Protein AF-A0A934L6Q3-F1 (afdb_monomer)

Mean predicted aligned error: 6.44 Å

pLDDT: mean 82.91, std 13.89, range [44.75, 93.25]

Foldseek 3Di:
DDDPVLVVLLVVLQVVCVVVVHHDDPVCVLVPVPSVLVSLVVCCVVDDPVNNVSSVVNCVVSVVDDPVVPDPPD

Sequence (74 aa):
MLDTETMEALGELKTMAAKNGLDIDVDRMLKDMGYANRILTEMSNTLDQKQGLIVLYVMKQLCLYDASEGMSEG

Radius of gyration: 12.65 Å; Cα contacts (8 Å, |Δi|>4): 44; chains: 1; bounding box: 26×37×32 Å

Structure (mmCIF, N/CA/C/O backbone):
data_AF-A0A934L6Q3-F1
#
_entry.id   AF-A0A934L6Q3-F1
#
loop_
_atom_site.group_PDB
_atom_site.id
_atom_site.type_symbol
_atom_site.label_atom_id
_atom_site.label_alt_id
_atom_site.label_comp_id
_atom_site.label_asym_id
_atom_site.label_entity_id
_atom_site.label_seq_id
_atom_site.pdbx_PDB_ins_code
_atom_site.Cartn_x
_atom_site.Cartn_y
_atom_site.Cartn_z
_atom_site.occupancy
_atom_site.B_iso_or_equiv
_atom_site.auth_seq_id
_atom_site.auth_comp_id
_atom_site.auth_asym_id
_atom_site.auth_atom_id
_atom_site.pdbx_PDB_model_num
ATOM 1 N N . MET A 1 1 ? 13.493 -6.113 -9.098 1.00 65.44 1 MET A N 1
ATOM 2 C CA . MET A 1 1 ? 13.212 -6.497 -7.699 1.00 65.44 1 MET A CA 1
ATOM 3 C C . MET A 1 1 ? 12.852 -5.211 -6.985 1.00 65.44 1 MET A C 1
ATOM 5 O O . MET A 1 1 ? 13.560 -4.240 -7.220 1.00 65.44 1 MET A O 1
ATOM 9 N N . LEU A 1 2 ? 11.739 -5.165 -6.251 1.00 80.88 2 LEU A N 1
ATOM 10 C CA . LEU A 1 2 ? 11.380 -3.972 -5.477 1.00 80.88 2 LEU A CA 1
ATOM 11 C C . LEU A 1 2 ? 12.423 -3.761 -4.379 1.00 80.88 2 LEU A C 1
ATOM 13 O O . LEU A 1 2 ? 12.934 -4.742 -3.832 1.00 80.88 2 LEU A O 1
ATOM 17 N N . ASP A 1 3 ? 12.760 -2.507 -4.093 1.00 89.19 3 ASP A N 1
ATOM 18 C CA . ASP A 1 3 ? 13.591 -2.194 -2.936 1.00 89.19 3 ASP A CA 1
ATOM 19 C C . ASP A 1 3 ? 12.836 -2.472 -1.625 1.00 89.19 3 ASP A C 1
ATOM 21 O O . ASP A 1 3 ? 11.613 -2.652 -1.594 1.00 89.19 3 ASP A O 1
ATOM 25 N N . THR A 1 4 ? 13.595 -2.570 -0.534 1.00 92.25 4 THR A N 1
ATOM 26 C CA . THR A 1 4 ? 13.057 -2.877 0.795 1.00 92.25 4 THR A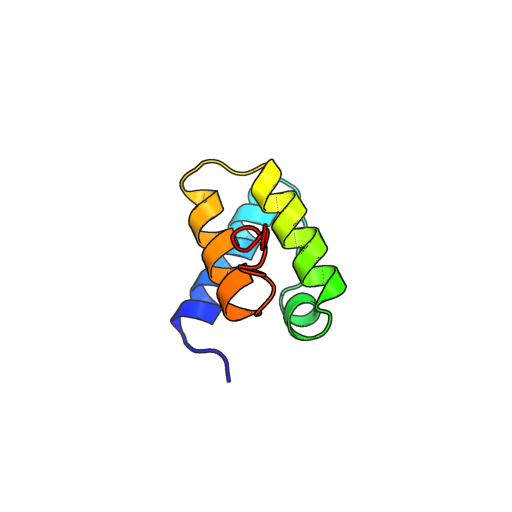 CA 1
ATOM 27 C C . THR A 1 4 ? 12.014 -1.855 1.234 1.00 92.25 4 THR A C 1
ATOM 29 O O . THR A 1 4 ? 10.973 -2.253 1.746 1.00 92.25 4 THR A O 1
ATOM 32 N N . GLU A 1 5 ? 12.243 -0.569 0.966 1.00 91.19 5 GLU A N 1
ATOM 33 C CA . GLU A 1 5 ? 11.319 0.509 1.338 1.00 91.19 5 GLU A CA 1
ATOM 34 C C . GLU A 1 5 ? 9.965 0.358 0.632 1.00 91.19 5 GLU A C 1
ATOM 36 O O . GLU A 1 5 ? 8.907 0.506 1.243 1.00 91.19 5 GLU A O 1
ATOM 41 N N . THR A 1 6 ? 9.975 -0.027 -0.644 1.00 90.56 6 THR A N 1
ATOM 42 C CA . THR A 1 6 ? 8.760 -0.276 -1.421 1.00 90.56 6 THR A CA 1
ATOM 43 C C . THR A 1 6 ? 8.004 -1.494 -0.901 1.00 90.56 6 THR A C 1
ATOM 45 O O . THR A 1 6 ? 6.775 -1.469 -0.821 1.00 90.56 6 THR A O 1
ATOM 48 N N . MET A 1 7 ? 8.709 -2.555 -0.501 1.00 91.75 7 MET A N 1
ATOM 49 C CA . MET A 1 7 ? 8.071 -3.725 0.113 1.00 91.75 7 MET A CA 1
ATOM 50 C C . MET A 1 7 ? 7.455 -3.398 1.480 1.00 91.75 7 MET A C 1
ATOM 52 O O . MET A 1 7 ? 6.343 -3.845 1.768 1.00 91.75 7 MET A O 1
ATOM 56 N N . GLU A 1 8 ? 8.137 -2.598 2.299 1.00 93.25 8 GLU A N 1
ATOM 57 C CA . GLU A 1 8 ? 7.621 -2.125 3.587 1.00 93.25 8 GLU A CA 1
ATOM 58 C C . GLU A 1 8 ? 6.371 -1.257 3.397 1.00 93.25 8 GLU A C 1
ATOM 60 O O . GLU A 1 8 ? 5.343 -1.516 4.028 1.00 93.25 8 GLU A O 1
ATOM 65 N N . ALA A 1 9 ? 6.408 -0.312 2.453 1.00 92.44 9 ALA A N 1
ATOM 66 C CA . ALA A 1 9 ? 5.268 0.538 2.125 1.00 92.44 9 ALA A CA 1
ATOM 67 C C . ALA A 1 9 ? 4.057 -0.266 1.623 1.00 92.44 9 ALA A C 1
ATOM 69 O O . ALA A 1 9 ? 2.926 0.032 2.002 1.00 92.44 9 ALA A O 1
ATOM 70 N N . LEU A 1 10 ? 4.264 -1.316 0.819 1.00 91.94 10 LEU A N 1
ATOM 71 C CA . LEU A 1 10 ? 3.188 -2.219 0.385 1.00 91.94 10 LEU A CA 1
ATOM 72 C C . LEU A 1 10 ? 2.596 -3.025 1.554 1.00 91.94 10 LEU A C 1
ATOM 74 O O . LEU A 1 10 ? 1.384 -3.252 1.602 1.00 91.94 10 LEU A O 1
ATOM 78 N N . GLY A 1 11 ? 3.425 -3.438 2.517 1.00 92.69 11 GLY A N 1
ATOM 79 C CA . GLY A 1 11 ? 2.968 -4.095 3.745 1.00 92.69 11 GLY A CA 1
ATOM 80 C C . GLY A 1 11 ? 2.138 -3.166 4.636 1.00 92.69 11 GLY A C 1
ATOM 81 O O . GLY A 1 11 ? 1.086 -3.559 5.157 1.00 92.69 11 GLY A O 1
ATOM 82 N N . GLU A 1 12 ? 2.566 -1.912 4.769 1.00 92.12 12 GLU A N 1
ATOM 83 C CA . GLU A 1 12 ? 1.820 -0.893 5.503 1.00 92.12 12 GLU A CA 1
ATOM 84 C C . GLU A 1 12 ? 0.511 -0.538 4.789 1.00 92.12 12 GLU A C 1
ATOM 86 O O . GLU A 1 12 ? -0.545 -0.528 5.424 1.00 92.12 12 GLU A O 1
ATOM 91 N N . LEU A 1 13 ? 0.544 -0.377 3.461 1.00 91.94 13 LEU A N 1
ATOM 92 C CA . LEU A 1 13 ? -0.639 -0.185 2.623 1.00 91.94 13 LEU A CA 1
ATOM 93 C C . LEU A 1 13 ? -1.670 -1.293 2.855 1.00 91.94 13 LEU A C 1
ATOM 95 O O . LEU A 1 13 ? -2.836 -1.003 3.117 1.00 91.94 13 LEU A O 1
ATOM 99 N N . LYS A 1 14 ? -1.240 -2.560 2.853 1.00 92.69 14 LYS A N 1
ATOM 100 C CA . LYS A 1 14 ? -2.119 -3.706 3.125 1.00 92.69 14 LYS A CA 1
ATOM 101 C C . LYS A 1 14 ? -2.732 -3.654 4.518 1.00 92.69 14 LYS A C 1
ATOM 103 O O . LYS A 1 14 ? -3.921 -3.914 4.687 1.00 92.69 14 LYS A O 1
ATOM 108 N N . THR A 1 15 ? -1.938 -3.281 5.516 1.00 91.81 15 THR A N 1
ATOM 109 C CA . THR A 1 15 ? -2.412 -3.141 6.897 1.00 91.81 15 THR A CA 1
ATOM 110 C C . THR A 1 15 ? -3.441 -2.016 7.028 1.00 91.81 15 THR A C 1
ATOM 112 O O . THR A 1 15 ? -4.448 -2.174 7.718 1.00 91.81 15 THR A O 1
ATOM 115 N N . MET A 1 16 ? -3.212 -0.880 6.367 1.00 90.19 16 MET A N 1
ATOM 116 C CA . MET A 1 16 ? -4.147 0.246 6.352 1.00 90.19 16 MET A CA 1
ATOM 117 C C . MET A 1 16 ? -5.438 -0.098 5.615 1.00 90.19 16 MET A C 1
ATOM 119 O O . MET A 1 16 ? -6.516 0.200 6.124 1.00 90.19 16 MET A O 1
ATOM 123 N N . ALA A 1 17 ? -5.345 -0.754 4.459 1.00 89.62 17 ALA A N 1
ATOM 124 C CA . ALA A 1 17 ? -6.504 -1.211 3.704 1.00 89.62 17 ALA A CA 1
ATOM 125 C C . ALA A 1 17 ? -7.395 -2.117 4.566 1.00 89.62 17 ALA A C 1
ATOM 127 O O . ALA A 1 17 ? -8.578 -1.828 4.741 1.00 89.62 17 ALA A O 1
ATOM 128 N N . ALA A 1 18 ? -6.802 -3.120 5.224 1.00 90.56 18 ALA A N 1
ATOM 129 C CA . ALA A 1 18 ? -7.531 -4.041 6.094 1.00 90.56 18 ALA A CA 1
ATOM 130 C C . ALA A 1 18 ? -8.238 -3.327 7.261 1.00 90.56 18 ALA A C 1
ATOM 132 O O . ALA A 1 18 ? -9.380 -3.649 7.584 1.00 90.56 18 ALA A O 1
ATOM 133 N N . LYS A 1 19 ? -7.598 -2.316 7.870 1.00 89.12 19 LYS A N 1
ATOM 134 C CA . LYS A 1 19 ? -8.212 -1.492 8.933 1.00 89.12 19 LYS A CA 1
ATOM 135 C C . LYS A 1 19 ? -9.428 -0.696 8.453 1.00 89.12 19 LYS A C 1
ATOM 137 O 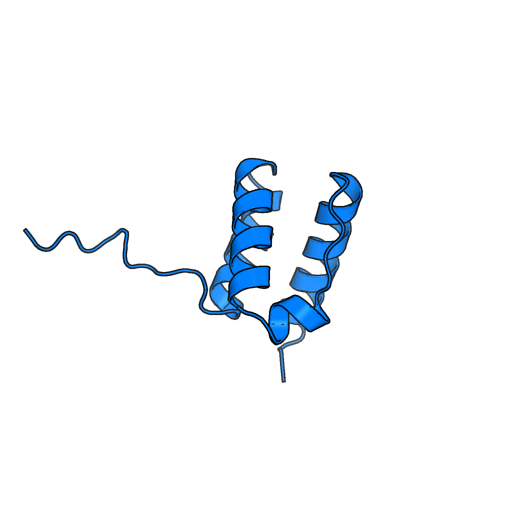O . LYS A 1 19 ? -10.298 -0.395 9.263 1.00 89.12 19 LYS A O 1
ATOM 142 N N . ASN A 1 20 ? -9.488 -0.378 7.162 1.00 83.50 20 ASN A N 1
ATOM 143 C CA . ASN A 1 20 ? -10.597 0.332 6.526 1.00 83.50 20 ASN A CA 1
ATOM 144 C C . ASN A 1 20 ? -11.591 -0.618 5.829 1.00 83.50 20 ASN A C 1
ATOM 146 O O . ASN A 1 20 ? -12.485 -0.160 5.125 1.00 83.50 20 ASN A O 1
ATOM 150 N N . GLY A 1 21 ? -11.457 -1.936 6.024 1.00 87.44 21 GLY A N 1
ATOM 151 C CA . G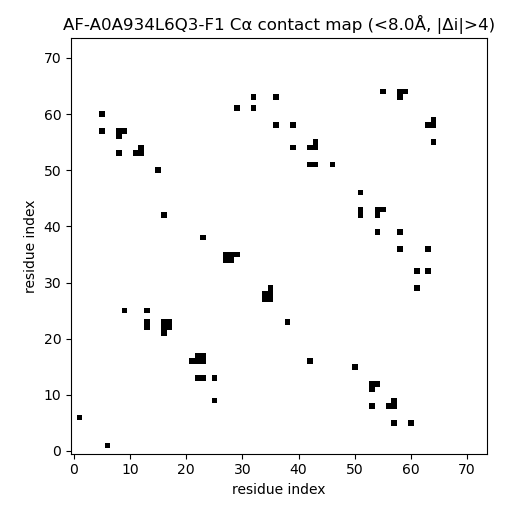LY A 1 21 ? -12.353 -2.937 5.438 1.00 87.44 21 GLY A CA 1
ATOM 152 C C . GLY A 1 21 ? -12.097 -3.240 3.959 1.00 87.44 21 GLY A C 1
ATOM 153 O O . GLY A 1 21 ? -12.935 -3.874 3.322 1.00 87.44 21 GLY A O 1
ATOM 154 N N . LEU A 1 22 ? -10.956 -2.812 3.416 1.00 87.12 22 LEU A N 1
ATOM 155 C CA . LEU A 1 22 ? -10.520 -3.120 2.056 1.00 87.12 22 LEU A CA 1
ATOM 156 C C . LEU A 1 22 ? -9.590 -4.338 2.066 1.00 87.12 22 LEU A C 1
ATOM 158 O O . LEU A 1 22 ? -8.634 -4.395 2.841 1.00 87.12 22 LEU A O 1
ATOM 162 N N . ASP A 1 23 ? -9.847 -5.293 1.174 1.00 88.12 23 ASP A N 1
ATOM 163 C CA . ASP A 1 23 ? -8.943 -6.415 0.920 1.00 88.12 23 ASP A CA 1
ATOM 164 C C . ASP A 1 23 ? -8.106 -6.126 -0.328 1.00 88.12 23 ASP A C 1
ATOM 166 O O . ASP A 1 23 ? -8.648 -5.917 -1.419 1.00 88.12 23 ASP A O 1
ATOM 170 N N . ILE A 1 24 ? -6.784 -6.077 -0.154 1.00 90.31 24 ILE A N 1
ATOM 171 C CA . ILE A 1 24 ? -5.850 -5.773 -1.237 1.00 90.31 24 ILE A CA 1
ATOM 172 C C . ILE A 1 24 ? -4.903 -6.940 -1.487 1.00 90.31 24 ILE A C 1
ATOM 174 O O . ILE A 1 24 ? -4.284 -7.498 -0.573 1.00 90.31 24 ILE A O 1
ATOM 178 N N . ASP A 1 25 ? -4.747 -7.262 -2.765 1.00 92.88 25 ASP A N 1
ATOM 179 C CA . ASP A 1 25 ? -3.803 -8.254 -3.252 1.00 92.88 25 ASP A CA 1
ATOM 180 C C . ASP A 1 25 ? -2.575 -7.548 -3.837 1.00 92.88 25 ASP A C 1
ATOM 182 O O . ASP A 1 25 ? -2.587 -7.074 -4.974 1.00 92.88 25 ASP A O 1
ATOM 186 N N . VAL A 1 26 ? -1.504 -7.473 -3.044 1.00 90.50 26 VAL A N 1
ATOM 187 C CA . VAL A 1 26 ? -0.240 -6.836 -3.442 1.00 90.50 26 VAL A CA 1
A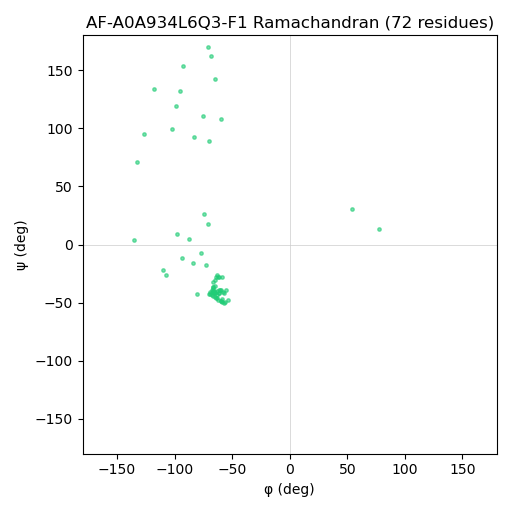TOM 188 C C . VAL A 1 26 ? 0.377 -7.528 -4.661 1.00 90.50 26 VAL A C 1
ATOM 190 O O . VAL A 1 26 ? 0.858 -6.845 -5.563 1.00 90.50 26 VAL A O 1
ATOM 193 N N . ASP A 1 27 ? 0.313 -8.859 -4.751 1.00 91.31 27 ASP A N 1
ATOM 194 C CA . ASP A 1 27 ? 0.862 -9.586 -5.902 1.00 91.31 27 ASP A CA 1
ATOM 195 C C . ASP A 1 27 ? 0.104 -9.241 -7.183 1.00 91.31 27 ASP A C 1
ATOM 197 O O . ASP A 1 27 ? 0.702 -9.147 -8.260 1.00 91.31 27 ASP A O 1
ATOM 201 N N . ARG A 1 28 ? -1.212 -9.032 -7.073 1.00 92.62 28 ARG A N 1
ATOM 202 C CA . ARG A 1 28 ? -2.031 -8.534 -8.176 1.00 92.62 28 ARG A CA 1
ATOM 203 C C . ARG A 1 28 ? -1.714 -7.082 -8.506 1.00 92.62 28 ARG A C 1
ATOM 205 O O . ARG A 1 28 ? -1.593 -6.781 -9.687 1.00 92.62 28 ARG A O 1
ATOM 212 N N . MET A 1 29 ? -1.528 -6.202 -7.519 1.00 90.81 29 MET A N 1
ATOM 213 C CA . MET A 1 29 ? -1.154 -4.799 -7.768 1.00 90.81 29 MET A CA 1
ATOM 214 C C . MET A 1 29 ? 0.121 -4.686 -8.611 1.00 90.81 29 MET A C 1
ATOM 216 O O . MET A 1 29 ? 0.192 -3.865 -9.518 1.00 90.81 29 MET A O 1
ATOM 220 N N . LEU A 1 30 ? 1.108 -5.549 -8.362 1.00 89.81 30 LEU A N 1
ATOM 221 C CA . LEU A 1 30 ? 2.370 -5.547 -9.108 1.00 89.81 30 LEU A CA 1
ATOM 222 C C . LEU A 1 30 ? 2.248 -6.079 -10.546 1.00 89.81 30 LEU A C 1
ATOM 224 O O . LEU A 1 30 ? 3.145 -5.856 -11.357 1.00 89.81 30 LEU A O 1
ATOM 228 N N . LYS A 1 31 ? 1.167 -6.799 -10.867 1.00 90.94 31 LYS A N 1
ATOM 229 C CA . LYS A 1 31 ? 0.939 -7.436 -12.177 1.00 90.94 31 LYS A CA 1
ATOM 230 C C . LYS A 1 31 ? -0.143 -6.740 -13.004 1.00 90.94 31 LYS A C 1
ATOM 232 O O . LYS A 1 31 ? -0.129 -6.840 -14.227 1.00 90.94 31 LYS A O 1
ATOM 237 N N . ASP A 1 32 ? -1.080 -6.070 -12.344 1.00 92.44 32 ASP A N 1
ATOM 238 C CA . ASP A 1 32 ? -2.261 -5.434 -12.920 1.00 92.44 32 ASP A CA 1
ATOM 239 C C . ASP A 1 32 ? -2.310 -3.968 -12.470 1.00 92.44 32 ASP A C 1
ATOM 241 O O . ASP A 1 32 ? -2.811 -3.628 -11.395 1.00 92.44 32 ASP A O 1
ATOM 245 N N . MET A 1 33 ? -1.784 -3.093 -13.330 1.00 87.88 33 MET A N 1
ATOM 246 C CA . MET A 1 33 ? -1.722 -1.650 -13.077 1.00 87.88 33 MET A CA 1
ATOM 247 C C . MET A 1 33 ? -3.112 -1.012 -12.971 1.00 87.88 33 MET A C 1
ATOM 249 O O . MET A 1 33 ? -3.280 -0.029 -12.255 1.00 87.88 33 MET A O 1
ATOM 253 N N . GLY A 1 34 ? -4.129 -1.583 -13.628 1.00 89.81 34 GLY A N 1
ATOM 254 C CA . GLY A 1 34 ? -5.508 -1.111 -13.512 1.00 89.81 34 GLY A CA 1
ATOM 255 C C . GLY A 1 34 ? -6.093 -1.405 -12.130 1.00 89.81 34 GLY A C 1
ATOM 256 O O . GLY A 1 34 ? -6.725 -0.536 -11.526 1.00 89.81 34 GLY A O 1
ATOM 257 N N . TYR A 1 35 ? -5.833 -2.604 -11.601 1.00 91.25 35 TYR A N 1
ATOM 258 C CA . TYR A 1 35 ? -6.188 -2.959 -10.226 1.00 91.25 35 TYR A CA 1
ATOM 259 C C . TYR A 1 35 ? -5.455 -2.076 -9.211 1.00 91.25 35 TYR A C 1
ATOM 261 O O . TYR A 1 35 ? -6.098 -1.513 -8.324 1.00 91.25 35 TYR A O 1
ATOM 269 N N . ALA A 1 36 ? -4.140 -1.899 -9.371 1.00 91.38 36 ALA A N 1
ATOM 270 C CA . ALA A 1 36 ? -3.349 -1.049 -8.487 1.00 91.38 36 ALA A CA 1
ATOM 271 C C . ALA A 1 36 ? -3.851 0.400 -8.478 1.00 91.38 36 ALA A C 1
ATOM 273 O O . ALA A 1 36 ? -4.069 0.955 -7.402 1.00 91.38 36 ALA A O 1
ATOM 274 N N . ASN A 1 37 ? -4.109 0.983 -9.653 1.00 89.50 37 ASN A N 1
ATOM 275 C CA . ASN A 1 37 ? -4.613 2.349 -9.763 1.00 89.50 37 ASN A CA 1
ATOM 276 C C . ASN A 1 37 ? -5.959 2.509 -9.048 1.00 89.50 37 ASN A C 1
ATOM 278 O O . ASN A 1 37 ? -6.111 3.388 -8.207 1.00 89.50 37 ASN A O 1
ATOM 282 N N . ARG A 1 38 ? -6.913 1.605 -9.308 1.00 90.69 38 ARG A N 1
ATOM 283 C CA . ARG A 1 38 ? -8.237 1.648 -8.674 1.00 90.69 38 ARG A CA 1
ATOM 284 C C . ARG A 1 38 ? -8.147 1.613 -7.148 1.00 90.69 38 ARG A C 1
ATOM 286 O O . ARG A 1 38 ? -8.769 2.443 -6.494 1.00 90.69 38 ARG A O 1
ATOM 293 N N . ILE A 1 39 ? -7.393 0.661 -6.597 1.00 90.38 39 ILE A N 1
ATOM 294 C CA . ILE A 1 39 ? -7.251 0.502 -5.145 1.00 90.38 39 ILE A CA 1
ATOM 295 C C . ILE A 1 39 ? -6.576 1.728 -4.531 1.00 90.38 39 ILE A C 1
ATOM 297 O O . ILE A 1 39 ? -7.057 2.251 -3.531 1.00 90.38 39 ILE A O 1
ATOM 301 N N . LEU A 1 40 ? -5.493 2.220 -5.135 1.00 90.50 40 LEU A N 1
ATOM 302 C CA . LEU A 1 40 ? -4.759 3.369 -4.607 1.00 90.50 40 LEU A CA 1
ATOM 303 C C . LEU A 1 40 ? -5.595 4.655 -4.664 1.00 90.50 40 LEU A C 1
ATOM 305 O O . LEU A 1 40 ? -5.584 5.408 -3.696 1.00 90.50 40 LEU A O 1
ATOM 309 N N . THR A 1 41 ? -6.387 4.874 -5.719 1.00 87.62 41 THR A N 1
ATOM 310 C CA . THR A 1 41 ? -7.344 5.995 -5.789 1.00 87.62 41 THR A CA 1
ATOM 311 C C . THR A 1 41 ? -8.475 5.867 -4.761 1.00 87.62 41 THR A C 1
ATOM 313 O O . THR A 1 41 ? -8.896 6.850 -4.155 1.00 87.62 41 THR A O 1
ATOM 316 N N . GLU A 1 42 ? -8.997 4.661 -4.535 1.00 87.12 42 GLU A N 1
ATOM 317 C CA . GLU A 1 42 ? -10.031 4.428 -3.519 1.00 87.12 42 GLU A CA 1
ATOM 318 C C . GLU A 1 42 ? -9.489 4.686 -2.103 1.00 87.12 42 GLU A C 1
ATOM 320 O O . GLU A 1 42 ? -10.132 5.345 -1.280 1.00 87.12 42 GLU A O 1
ATOM 325 N N . MET A 1 43 ? -8.254 4.254 -1.847 1.00 86.81 43 MET A N 1
ATOM 326 C CA . MET A 1 43 ? -7.540 4.511 -0.601 1.00 86.81 43 MET A CA 1
ATOM 327 C C . MET A 1 43 ? -7.196 5.998 -0.422 1.00 86.81 43 MET A C 1
ATOM 329 O O . MET A 1 43 ? -7.383 6.533 0.667 1.00 86.81 43 MET A O 1
ATOM 333 N N . SER A 1 44 ? -6.767 6.715 -1.466 1.00 85.06 44 SER A N 1
ATOM 334 C CA . SER A 1 44 ? -6.446 8.149 -1.353 1.00 85.06 44 SER A CA 1
ATOM 335 C C . SER A 1 44 ? -7.652 9.007 -0.963 1.00 85.06 44 SER A C 1
ATOM 337 O O . SER A 1 44 ? -7.480 10.046 -0.335 1.00 85.06 44 SER A O 1
ATOM 339 N N . ASN A 1 45 ? -8.867 8.574 -1.313 1.00 80.62 45 ASN A N 1
ATOM 340 C CA . ASN A 1 45 ? -10.109 9.284 -0.992 1.00 80.62 45 ASN A CA 1
ATOM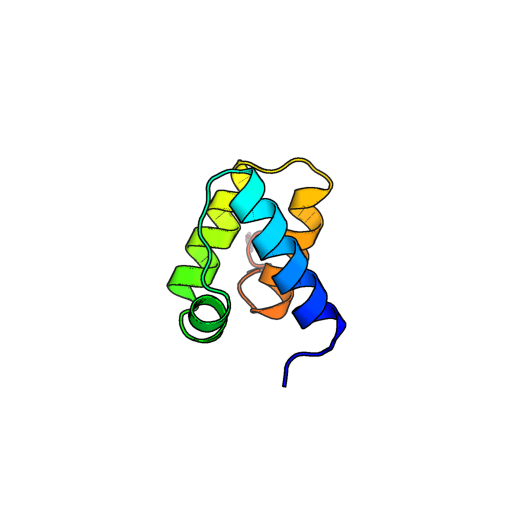 341 C C . ASN A 1 45 ? -10.654 8.984 0.412 1.00 80.62 45 ASN A C 1
ATOM 343 O O . ASN A 1 45 ? -11.538 9.694 0.889 1.00 80.62 45 ASN A O 1
ATOM 347 N N . THR A 1 46 ? -10.178 7.918 1.056 1.00 74.00 46 THR A N 1
ATOM 348 C CA . THR A 1 46 ? -10.715 7.417 2.334 1.00 74.00 46 THR A CA 1
ATOM 349 C C . THR A 1 46 ? -9.765 7.623 3.511 1.00 74.00 46 THR A C 1
ATOM 351 O O . THR A 1 46 ? -10.210 7.644 4.658 1.00 74.00 46 THR A O 1
ATOM 354 N N . LEU A 1 47 ? -8.472 7.788 3.240 1.00 79.00 47 LEU A N 1
ATOM 355 C CA . LEU A 1 47 ? -7.418 7.834 4.246 1.00 79.00 47 LEU A CA 1
ATOM 356 C C . LEU A 1 47 ? -7.085 9.258 4.714 1.00 79.00 47 LEU A C 1
ATOM 358 O O . LEU A 1 47 ? -7.250 10.238 3.988 1.00 79.00 47 LEU A O 1
ATOM 362 N N . ASP A 1 48 ? -6.580 9.368 5.946 1.00 78.94 48 ASP A N 1
ATOM 363 C CA . ASP A 1 48 ? -6.124 10.644 6.498 1.00 78.94 48 ASP A CA 1
ATOM 364 C C . ASP A 1 48 ? -4.824 11.147 5.835 1.00 78.94 48 ASP A C 1
ATOM 366 O O . ASP A 1 48 ? -4.144 10.439 5.090 1.00 78.94 48 ASP A O 1
ATOM 370 N N . GLN A 1 49 ? -4.443 12.395 6.124 1.00 75.69 49 GLN A N 1
ATOM 371 C CA . GLN A 1 49 ? -3.306 13.065 5.483 1.00 75.69 49 GLN A CA 1
ATOM 372 C C . GLN A 1 49 ? -1.963 12.327 5.663 1.00 75.69 49 GLN A C 1
ATOM 374 O O . GLN A 1 49 ? -1.087 12.451 4.809 1.00 75.69 49 GLN A O 1
ATOM 379 N N . LYS A 1 50 ? -1.778 11.557 6.748 1.00 75.00 50 LYS A N 1
ATOM 380 C CA . LYS A 1 50 ? -0.554 10.766 6.969 1.00 75.00 50 LYS A CA 1
ATOM 381 C C . LYS A 1 50 ? -0.591 9.466 6.177 1.00 75.00 50 LYS A C 1
ATOM 383 O O . LYS A 1 50 ? 0.401 9.099 5.557 1.00 75.00 50 LYS A O 1
ATOM 388 N N . GLN A 1 51 ? -1.735 8.796 6.172 1.00 80.81 51 GLN A N 1
ATOM 389 C CA . GLN A 1 51 ? -1.953 7.554 5.436 1.00 80.81 51 GLN A CA 1
ATOM 390 C C . GLN A 1 51 ? -1.914 7.773 3.910 1.00 80.81 51 GLN A C 1
ATOM 392 O O . GLN A 1 51 ? -1.403 6.931 3.171 1.00 80.81 51 GLN A O 1
ATOM 397 N N . GLY A 1 52 ? -2.355 8.945 3.440 1.00 84.81 52 GLY A N 1
ATOM 398 C CA . GLY A 1 52 ? -2.264 9.350 2.036 1.00 84.81 52 GLY A CA 1
ATOM 399 C C . GLY A 1 52 ? -0.828 9.437 1.501 1.00 84.81 52 GLY A C 1
ATOM 400 O O . GLY A 1 52 ? -0.606 9.181 0.320 1.00 84.81 52 GLY A O 1
ATOM 401 N N . LEU A 1 53 ? 0.172 9.713 2.349 1.00 87.56 53 LEU A N 1
ATOM 402 C CA . LEU A 1 53 ? 1.578 9.763 1.919 1.00 87.56 53 LEU A CA 1
ATOM 403 C C . LEU A 1 53 ? 2.109 8.392 1.492 1.00 87.56 53 LEU A C 1
ATOM 405 O O . LEU A 1 53 ? 2.863 8.305 0.526 1.00 87.56 53 LEU A O 1
ATOM 409 N N . ILE A 1 54 ? 1.694 7.323 2.172 1.00 89.88 54 ILE A N 1
ATOM 410 C CA . ILE A 1 54 ? 2.087 5.952 1.822 1.00 89.88 54 ILE A CA 1
ATOM 411 C C . ILE A 1 54 ? 1.431 5.543 0.501 1.00 89.88 54 ILE A C 1
ATOM 413 O O . ILE A 1 54 ? 2.094 4.970 -0.360 1.00 89.88 54 ILE A O 1
ATOM 417 N N . VAL A 1 55 ? 0.157 5.898 0.297 1.00 90.19 55 VAL A N 1
ATOM 418 C CA . VAL A 1 55 ? -0.537 5.683 -0.983 1.00 90.19 55 VAL A CA 1
ATOM 419 C C . VAL A 1 55 ? 0.196 6.395 -2.119 1.00 90.19 55 VAL A C 1
ATOM 421 O O . VAL A 1 55 ? 0.518 5.762 -3.121 1.00 90.19 55 VAL A O 1
ATOM 424 N N . LEU A 1 56 ? 0.526 7.678 -1.948 1.00 89.00 56 LEU A N 1
ATOM 425 C CA . LEU A 1 56 ? 1.262 8.466 -2.943 1.00 89.00 56 LEU A CA 1
ATOM 426 C C . LEU A 1 56 ? 2.652 7.890 -3.230 1.00 89.00 56 LEU A C 1
ATOM 428 O O . LEU A 1 56 ? 3.065 7.817 -4.388 1.00 89.00 56 LEU A O 1
ATOM 432 N N . TYR A 1 57 ? 3.364 7.453 -2.190 1.00 90.88 57 TYR A N 1
ATOM 433 C CA . TYR A 1 57 ? 4.654 6.790 -2.341 1.00 90.88 57 TYR A CA 1
ATOM 434 C C . TYR A 1 57 ? 4.522 5.516 -3.184 1.00 90.88 57 TYR A C 1
ATOM 436 O O . TYR A 1 57 ? 5.245 5.362 -4.166 1.00 90.88 57 TYR A O 1
ATOM 444 N N . VAL A 1 58 ? 3.552 4.6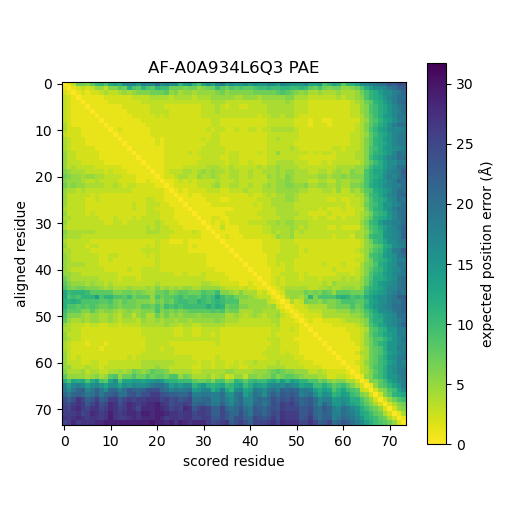48 -2.878 1.00 90.75 58 VAL A N 1
ATOM 445 C CA . VAL A 1 58 ? 3.307 3.423 -3.656 1.00 90.75 58 VAL A CA 1
ATOM 446 C C . VAL A 1 58 ? 2.882 3.750 -5.092 1.00 90.75 58 VAL A C 1
ATOM 448 O O . VAL A 1 58 ? 3.413 3.152 -6.025 1.00 90.75 58 VAL A O 1
ATOM 451 N N . MET A 1 59 ? 1.998 4.730 -5.311 1.00 90.75 59 MET A N 1
ATOM 452 C CA . MET A 1 59 ? 1.614 5.173 -6.662 1.00 90.75 59 MET A CA 1
ATOM 453 C C . MET A 1 59 ? 2.827 5.623 -7.478 1.00 90.75 59 MET A C 1
ATOM 455 O O . MET A 1 59 ? 2.938 5.280 -8.654 1.00 90.75 59 MET A O 1
ATOM 459 N N . LYS A 1 60 ? 3.760 6.352 -6.858 1.00 89.88 60 LYS A N 1
ATOM 460 C CA . LYS A 1 60 ? 5.003 6.777 -7.506 1.00 89.88 60 LYS A CA 1
ATOM 461 C C . LYS A 1 60 ? 5.894 5.587 -7.867 1.00 89.88 60 LYS A C 1
ATOM 463 O O . LYS A 1 60 ? 6.388 5.540 -8.989 1.00 89.88 60 LYS A O 1
ATOM 468 N N . GLN A 1 61 ? 6.071 4.625 -6.958 1.00 89.50 61 GLN A N 1
ATOM 469 C CA . GLN A 1 61 ? 6.892 3.431 -7.214 1.00 89.50 61 GLN A CA 1
ATOM 470 C C . GLN A 1 61 ? 6.310 2.531 -8.310 1.00 89.50 61 GLN A C 1
ATOM 472 O O . GLN A 1 61 ? 7.050 1.883 -9.046 1.00 89.50 61 GLN A O 1
ATOM 477 N N . LEU A 1 62 ? 4.983 2.515 -8.451 1.00 87.19 62 LEU A N 1
ATOM 478 C CA . LEU A 1 62 ? 4.289 1.771 -9.503 1.00 87.19 62 LEU A CA 1
ATOM 479 C C . LEU A 1 62 ? 4.125 2.566 -10.808 1.00 87.19 62 LEU A C 1
ATOM 481 O O . LEU A 1 62 ? 3.480 2.075 -11.731 1.00 87.19 62 LEU A O 1
ATOM 485 N N . CYS A 1 63 ? 4.690 3.776 -10.904 1.00 86.38 63 CYS A N 1
ATOM 486 C CA . CYS A 1 63 ? 4.511 4.685 -12.043 1.00 86.38 63 CYS A CA 1
ATOM 487 C C . CYS A 1 63 ? 3.030 4.976 -12.373 1.00 86.38 63 CYS A C 1
ATOM 489 O O . CYS A 1 63 ? 2.678 5.208 -13.525 1.00 86.38 63 CYS A O 1
ATOM 491 N N . LEU A 1 64 ? 2.163 4.957 -11.358 1.00 82.81 64 LEU A N 1
ATOM 492 C CA . LE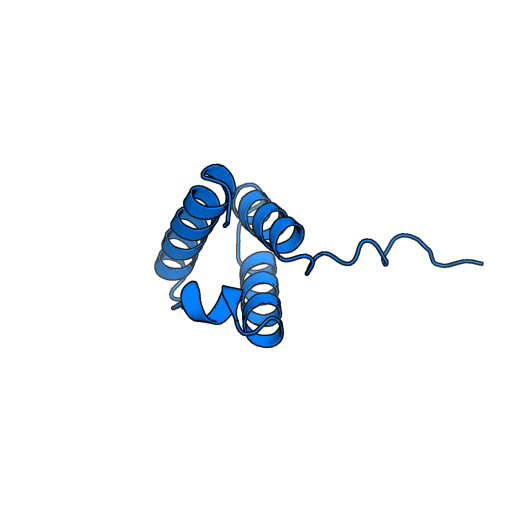U A 1 64 ? 0.732 5.282 -11.452 1.00 82.81 64 LEU A CA 1
ATOM 493 C C . LEU A 1 64 ? 0.450 6.749 -11.125 1.00 82.81 64 LEU A C 1
ATOM 495 O O . LEU A 1 64 ? -0.656 7.237 -11.335 1.00 82.81 64 LEU A O 1
ATOM 499 N N . TYR A 1 65 ? 1.446 7.447 -10.584 1.00 68.00 65 TYR A N 1
ATOM 500 C CA . TYR A 1 65 ? 1.390 8.883 -10.385 1.00 68.00 65 TYR A CA 1
ATOM 501 C C . TYR A 1 65 ? 1.776 9.574 -11.691 1.00 68.00 65 TYR A C 1
ATOM 503 O O . TYR A 1 65 ? 2.960 9.782 -11.968 1.00 68.00 65 TYR A O 1
ATOM 511 N N . ASP A 1 66 ? 0.780 9.899 -12.508 1.00 56.03 66 ASP A N 1
ATOM 512 C CA . ASP A 1 66 ? 1.001 10.767 -13.653 1.00 56.03 66 ASP A CA 1
ATOM 513 C C . ASP A 1 66 ? 1.144 12.201 -13.127 1.00 56.03 66 ASP A C 1
ATOM 515 O O . ASP A 1 66 ? 0.194 12.805 -12.634 1.00 56.03 66 ASP A O 1
ATOM 519 N N . ALA A 1 67 ? 2.349 12.764 -13.198 1.00 49.22 67 ALA A N 1
ATOM 520 C CA . ALA A 1 67 ? 2.581 14.175 -12.885 1.00 49.22 67 ALA A CA 1
ATOM 521 C C . ALA A 1 67 ? 1.996 15.117 -13.966 1.00 49.22 67 ALA A C 1
ATOM 523 O O . ALA A 1 67 ? 2.391 16.280 -14.053 1.00 49.22 67 ALA A O 1
ATOM 524 N N . SER A 1 68 ? 1.079 14.625 -14.806 1.00 48.22 68 SER A N 1
ATOM 525 C CA . SER A 1 68 ? 0.460 15.365 -15.902 1.00 48.22 68 SER A CA 1
ATOM 526 C C . SER A 1 68 ? -0.629 16.351 -15.450 1.00 48.22 68 SER A C 1
ATOM 528 O O . SER A 1 68 ? -0.981 17.236 -16.225 1.00 48.22 68 SER A O 1
ATOM 530 N N . GLU A 1 69 ? -1.044 16.367 -14.174 1.00 49.09 69 GLU A N 1
ATOM 531 C CA . GLU A 1 69 ? -1.847 17.472 -13.598 1.00 49.09 69 GLU A CA 1
ATOM 532 C C . GLU A 1 69 ? -1.034 18.764 -13.326 1.00 49.09 69 GLU A C 1
ATOM 534 O O . GLU A 1 69 ? -1.374 19.572 -12.463 1.00 49.09 69 GLU A O 1
ATOM 539 N N . GLY A 1 70 ? 0.056 18.986 -14.070 1.00 48.38 70 GLY A N 1
ATOM 540 C CA . GLY A 1 70 ? 0.899 20.183 -13.987 1.00 48.38 70 GLY A CA 1
ATOM 541 C C . GLY A 1 70 ? 1.311 20.797 -15.328 1.00 48.38 70 GLY A C 1
ATOM 542 O O . GLY A 1 70 ? 2.065 21.767 -15.327 1.00 48.38 70 GLY A O 1
ATOM 543 N N . MET A 1 71 ? 0.839 20.281 -16.466 1.00 48.78 71 MET A N 1
ATOM 544 C CA . MET A 1 71 ? 1.071 20.894 -17.781 1.00 48.78 71 MET A CA 1
ATOM 545 C C . MET A 1 71 ? -0.235 20.973 -18.570 1.00 48.78 71 MET A C 1
ATOM 547 O O . MET A 1 71 ? -0.433 20.295 -19.572 1.00 48.78 71 MET A O 1
ATOM 551 N N . SER A 1 72 ? -1.127 21.863 -18.129 1.00 46.38 72 SER A N 1
ATOM 552 C CA . SER A 1 72 ? -1.971 22.564 -19.093 1.00 46.38 72 SER A CA 1
ATOM 553 C C . SER A 1 72 ? -1.045 23.523 -19.843 1.00 46.38 72 SER A C 1
ATOM 555 O O . SER A 1 72 ? -0.821 24.644 -19.389 1.00 46.38 72 SER A O 1
ATOM 557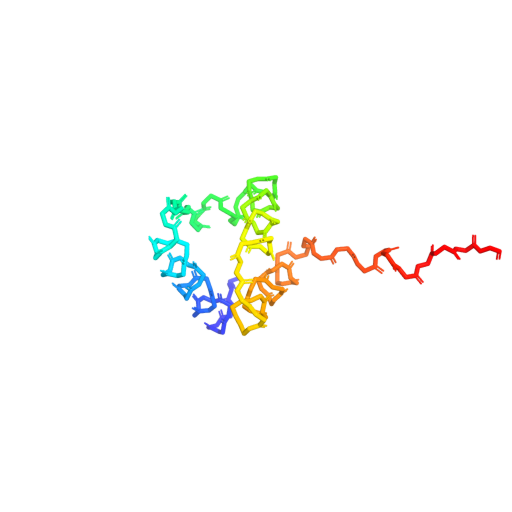 N N . GLU A 1 73 ? -0.437 23.058 -20.936 1.00 47.50 73 GLU A N 1
ATOM 558 C CA . GLU A 1 73 ? 0.154 23.953 -21.932 1.00 47.50 73 GLU A CA 1
ATOM 559 C C . GLU A 1 73 ? -0.978 24.847 -22.458 1.00 47.50 73 GLU A C 1
ATOM 561 O O . GLU A 1 73 ? -1.910 24.377 -23.113 1.00 47.50 73 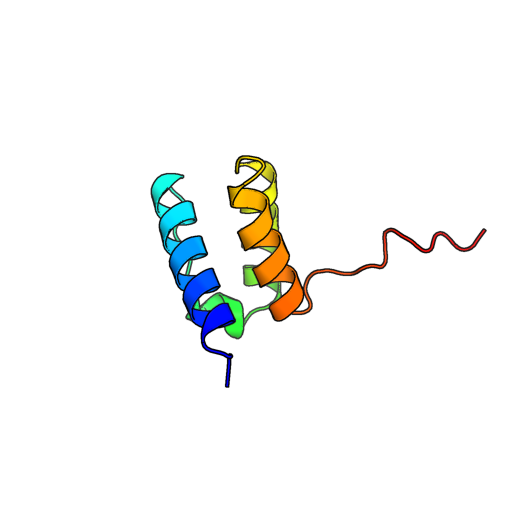GLU A O 1
ATOM 566 N N . GLY A 1 74 ? -0.944 26.117 -22.055 1.00 44.75 74 GLY A N 1
ATOM 567 C CA . GLY A 1 74 ? -1.735 27.203 -22.629 1.00 44.75 74 GLY A CA 1
ATOM 568 C C . GLY A 1 74 ? -0.880 28.057 -23.548 1.00 44.75 74 GLY A C 1
ATOM 569 O O . GLY A 1 74 ? 0.359 28.053 -23.367 1.00 44.75 74 GLY A O 1
#

Secondary structure (DSSP, 8-state):
---HHHHHHHHHHHHHHHHTT----HHHHTT-HHHHHHHHHHHHHHS-TTHHHHHHHHHHHTT---TTTT----

Solvent-accessible surface area (backbone atoms only — not comparable to full-atom values): 4514 Å² total; per-residue (Å²): 131,81,54,69,68,58,53,50,44,51,54,50,49,44,54,54,33,48,75,71,75,40,90,75,58,66,75,51,33,79,74,32,65,68,60,33,47,53,52,45,55,55,46,53,75,72,46,54,83,72,59,32,51,51,44,52,51,52,31,50,77,67,68,63,56,70,77,66,91,73,63,84,84,124

Nearest PDB structures (foldseek):
  3tj3-assembly2_B  TM=4.610E-01  e=5.381E+00  Homo sapiens
  3f57-assembly1_A  TM=4.578E-01  e=6.482E+00  Homo sapiens
  4u2x-assembly2_E  TM=4.193E-01  e=7.338E+00  Homo sapiens
  4bqk-assembly1_A  TM=4.616E-01  e=9.405E+00  Oryza sativa